Protein AF-A0A822Y589-F1 (afdb_monomer_lite)

Radius of gyration: 31.99 Å; chains: 1; bounding box: 111×28×67 Å

Structure (mmCIF, N/CA/C/O backbone):
data_AF-A0A822Y589-F1
#
_entry.id   AF-A0A822Y589-F1
#
loop_
_atom_site.group_PDB
_atom_site.id
_atom_site.type_symbol
_atom_site.label_atom_id
_atom_site.label_alt_id
_atom_site.label_comp_id
_atom_site.label_asym_id
_atom_site.label_entity_id
_atom_site.label_seq_id
_atom_site.pdbx_PDB_ins_code
_atom_site.Cartn_x
_atom_site.Cartn_y
_atom_site.Cartn_z
_atom_site.occupancy
_atom_site.B_iso_or_equiv
_atom_site.auth_seq_id
_atom_site.auth_comp_id
_atom_site.auth_asym_id
_atom_site.auth_atom_id
_atom_site.pdbx_PDB_model_num
ATOM 1 N N . MET A 1 1 ? -81.858 15.606 -25.182 1.00 37.97 1 MET A N 1
ATOM 2 C CA . MET A 1 1 ? -81.032 16.426 -26.091 1.00 37.97 1 MET A CA 1
ATOM 3 C C . MET A 1 1 ? -80.172 15.470 -26.890 1.00 37.97 1 MET A C 1
ATOM 5 O O . MET A 1 1 ? -79.432 14.697 -26.299 1.00 37.97 1 MET A O 1
ATOM 9 N N . MET A 1 2 ? -80.407 15.436 -28.197 1.00 25.70 2 MET A N 1
ATOM 10 C CA . MET A 1 2 ? -79.877 14.477 -29.162 1.00 25.70 2 MET A CA 1
ATOM 11 C C . MET A 1 2 ? -79.144 15.251 -30.263 1.00 25.70 2 MET A C 1
ATOM 13 O O . MET A 1 2 ? -79.537 16.372 -30.577 1.00 25.70 2 MET A O 1
ATOM 17 N N . THR A 1 3 ? -78.143 14.569 -30.827 1.00 42.16 3 THR A N 1
ATOM 18 C CA . THR A 1 3 ? -77.519 14.721 -32.155 1.00 42.16 3 THR A CA 1
ATOM 19 C C . THR A 1 3 ? -76.756 16.000 -32.480 1.00 42.16 3 THR A C 1
ATOM 21 O O . THR A 1 3 ? -77.360 17.052 -32.642 1.00 42.16 3 THR A O 1
ATOM 24 N N . ILE A 1 4 ? -75.462 15.835 -32.783 1.00 46.69 4 ILE A N 1
ATOM 25 C CA . ILE A 1 4 ? -74.908 16.317 -34.055 1.00 46.69 4 ILE A CA 1
ATOM 26 C C . ILE A 1 4 ? -73.858 15.309 -34.552 1.00 46.69 4 ILE A C 1
ATOM 28 O O . ILE A 1 4 ? -72.884 15.018 -33.861 1.00 46.69 4 ILE A O 1
ATOM 32 N N . GLU A 1 5 ? -74.110 14.767 -35.741 1.00 45.53 5 GLU A N 1
ATOM 33 C CA . GLU A 1 5 ? -73.166 14.040 -36.590 1.00 45.53 5 GLU A CA 1
ATOM 34 C C . GLU A 1 5 ? -72.208 15.027 -37.270 1.00 45.53 5 GLU A C 1
ATOM 36 O O . GLU A 1 5 ? -72.634 16.095 -37.707 1.00 45.53 5 GLU A O 1
ATOM 41 N N . ALA A 1 6 ? -70.944 14.644 -37.444 1.00 42.84 6 ALA A N 1
ATOM 42 C CA . ALA A 1 6 ? -70.115 15.129 -38.545 1.00 42.84 6 ALA A CA 1
ATOM 43 C C . ALA A 1 6 ? -68.992 14.116 -38.795 1.00 42.84 6 ALA A C 1
ATOM 45 O O . ALA A 1 6 ? -68.041 14.003 -38.020 1.00 42.84 6 ALA A O 1
ATOM 46 N N . GLY A 1 7 ? -69.147 13.348 -39.873 1.00 38.12 7 GLY A N 1
ATOM 47 C CA . GLY A 1 7 ? -68.133 12.433 -40.372 1.00 38.12 7 GLY A CA 1
ATOM 48 C C . GLY A 1 7 ? -66.857 13.166 -40.783 1.00 38.12 7 GLY A C 1
ATOM 49 O O . GLY A 1 7 ? -66.898 14.270 -41.326 1.00 38.12 7 GLY A O 1
ATOM 50 N N . PHE A 1 8 ? -65.716 12.519 -40.553 1.00 34.06 8 PHE A N 1
ATOM 51 C CA . PHE A 1 8 ? -64.436 12.927 -41.113 1.00 34.06 8 PHE A CA 1
ATOM 52 C C . PHE A 1 8 ? -63.953 11.852 -42.087 1.00 34.06 8 PHE A C 1
ATOM 54 O O . PHE A 1 8 ? -63.859 10.672 -41.753 1.00 34.06 8 PHE A O 1
ATOM 61 N N . VAL A 1 9 ? -63.711 12.302 -43.313 1.00 45.72 9 VAL A N 1
ATOM 62 C CA . VAL A 1 9 ? -63.307 11.547 -44.500 1.00 45.72 9 VAL A CA 1
ATOM 63 C C . VAL A 1 9 ? -62.015 10.752 -44.274 1.00 45.72 9 VAL A C 1
ATOM 65 O O . VAL A 1 9 ? -61.008 11.276 -43.800 1.00 45.72 9 VAL A O 1
ATOM 68 N N . GLU A 1 10 ? -62.041 9.485 -44.690 1.00 35.69 10 GLU A N 1
ATOM 69 C CA . GLU A 1 10 ? -60.873 8.619 -44.839 1.00 35.69 10 GLU A CA 1
ATOM 70 C C . GLU A 1 10 ? -60.132 8.970 -46.138 1.00 35.69 10 GLU A C 1
ATOM 72 O O . GLU A 1 10 ? -60.662 8.764 -47.228 1.00 35.69 10 GLU A O 1
ATOM 77 N N . ASN A 1 11 ? -58.883 9.436 -46.034 1.00 39.44 11 ASN A N 1
ATOM 78 C CA . ASN A 1 11 ? -57.956 9.455 -47.164 1.00 39.44 11 ASN A CA 1
ATOM 79 C C . ASN A 1 11 ? -56.863 8.402 -46.947 1.00 39.44 11 ASN A C 1
ATOM 81 O O . ASN A 1 11 ? -56.086 8.438 -45.990 1.00 39.44 11 ASN A O 1
ATOM 85 N N . LYS A 1 12 ? -56.844 7.423 -47.853 1.00 42.22 12 LYS A N 1
ATOM 86 C CA . LYS A 1 12 ? -55.935 6.280 -47.864 1.00 42.22 12 LYS A CA 1
ATOM 87 C C . LYS A 1 12 ? -54.496 6.699 -48.183 1.00 42.22 12 LYS A C 1
ATOM 89 O O . LYS A 1 12 ? -54.238 7.291 -49.217 1.00 42.22 12 LYS A O 1
ATOM 94 N N . ARG A 1 13 ? -53.604 6.237 -47.298 1.00 51.38 13 ARG A N 1
ATOM 95 C CA . ARG A 1 13 ? -52.295 5.588 -47.525 1.00 51.38 13 ARG A CA 1
ATOM 96 C C . ARG A 1 13 ? -51.321 6.262 -48.497 1.00 51.38 13 ARG A C 1
ATOM 98 O O . ARG A 1 13 ? -51.493 6.133 -49.694 1.00 51.38 13 ARG A O 1
ATOM 105 N N . ASP A 1 14 ? -50.159 6.639 -47.962 1.00 39.34 14 ASP A N 1
ATOM 106 C CA . ASP A 1 14 ? -48.886 6.274 -48.588 1.00 39.34 14 ASP A CA 1
ATOM 107 C C . ASP A 1 14 ? -47.829 5.902 -47.545 1.00 39.34 14 ASP A C 1
ATOM 109 O O . ASP A 1 14 ? -47.618 6.566 -46.528 1.00 39.34 14 ASP A O 1
ATOM 11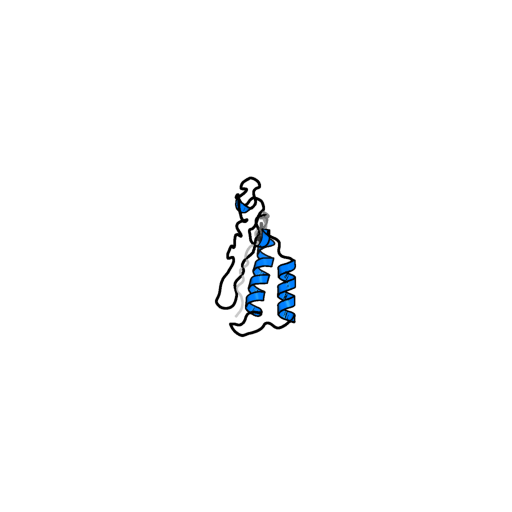3 N N . LYS A 1 15 ? -47.206 4.749 -47.790 1.00 52.41 15 LYS A N 1
ATOM 114 C CA . LYS A 1 15 ? -46.147 4.149 -46.984 1.00 52.41 15 LYS A CA 1
ATOM 115 C C . LYS A 1 15 ? -44.825 4.836 -47.314 1.00 52.41 15 LYS A C 1
ATOM 117 O O . LYS A 1 15 ? -44.342 4.693 -48.428 1.00 52.41 15 LYS A O 1
ATOM 122 N N . VAL A 1 16 ? -44.153 5.411 -46.319 1.00 44.19 16 VAL A N 1
ATOM 123 C CA . VAL A 1 16 ? -42.688 5.529 -46.352 1.00 44.19 16 VAL A CA 1
ATOM 124 C C . VAL A 1 16 ? -42.155 5.113 -44.990 1.00 44.19 16 VAL A C 1
ATOM 126 O O . VAL A 1 16 ? -42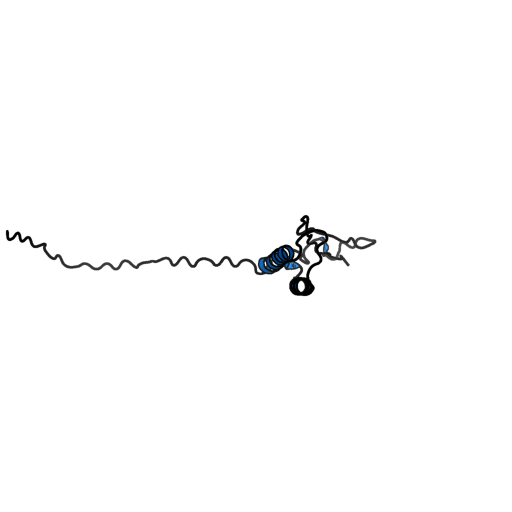.258 5.833 -43.997 1.00 44.19 16 VAL A O 1
ATOM 129 N N . GLY A 1 17 ? -41.635 3.887 -44.936 1.00 45.94 17 GLY A N 1
ATOM 130 C CA . GLY A 1 17 ? -40.980 3.345 -43.757 1.00 45.94 17 GLY A CA 1
ATOM 131 C C . GLY A 1 17 ? -39.784 4.210 -43.382 1.00 45.94 17 GLY A C 1
ATOM 132 O O . GLY A 1 17 ? -38.800 4.277 -44.114 1.00 45.94 17 GLY A O 1
ATOM 133 N N . ARG A 1 18 ? -39.857 4.865 -42.222 1.00 42.44 18 ARG A N 1
ATOM 134 C CA . ARG A 1 18 ? -38.710 5.542 -41.623 1.00 42.44 18 ARG A CA 1
ATOM 135 C C . ARG A 1 18 ? -38.024 4.536 -40.696 1.00 42.44 18 ARG A C 1
ATOM 137 O O . ARG A 1 18 ? -38.634 4.142 -39.699 1.00 42.44 18 ARG A O 1
ATOM 144 N N . PRO A 1 19 ? -36.802 4.064 -40.998 1.00 44.25 19 PRO A N 1
ATOM 145 C CA . PRO A 1 19 ? -36.124 3.136 -40.113 1.00 44.25 19 PRO A CA 1
ATOM 146 C C . PRO A 1 19 ? -35.861 3.847 -38.787 1.00 44.25 19 PRO A C 1
ATOM 148 O O . PRO A 1 19 ? -35.244 4.912 -38.733 1.00 44.25 19 PRO A O 1
ATOM 151 N N . ASN A 1 20 ? -36.377 3.257 -37.712 1.00 47.03 20 ASN A N 1
ATOM 152 C CA . ASN A 1 20 ? -36.166 3.712 -36.351 1.00 47.03 20 ASN A CA 1
ATOM 153 C C . ASN A 1 20 ? -34.704 3.429 -35.998 1.00 47.03 20 ASN A C 1
ATOM 155 O O . ASN A 1 20 ? -34.382 2.392 -35.418 1.00 47.03 20 ASN A O 1
ATOM 159 N N . ASN A 1 21 ? -33.803 4.325 -36.404 1.00 52.44 21 ASN A N 1
ATOM 160 C CA . ASN A 1 21 ? -32.395 4.244 -36.057 1.00 52.44 21 ASN A CA 1
ATOM 161 C C . ASN A 1 21 ? -32.246 4.655 -34.588 1.00 52.44 21 ASN A C 1
ATOM 163 O O . ASN A 1 21 ? -31.733 5.721 -34.250 1.00 52.44 21 ASN A O 1
ATOM 167 N N . LYS A 1 22 ? -32.740 3.797 -33.689 1.00 52.19 22 LYS A N 1
ATOM 168 C CA . LYS A 1 22 ? -32.351 3.808 -32.288 1.00 52.19 22 LYS A CA 1
ATOM 169 C C . LYS A 1 22 ? -30.870 3.470 -32.300 1.00 52.19 22 LYS A C 1
ATOM 171 O O . LYS A 1 22 ? -30.496 2.301 -32.271 1.00 52.19 22 LYS A O 1
ATOM 176 N N . MET A 1 23 ? -30.027 4.499 -32.374 1.00 51.66 23 MET A N 1
ATOM 177 C CA . MET A 1 23 ? -28.627 4.395 -32.002 1.00 51.66 23 MET A CA 1
ATOM 178 C C . MET A 1 23 ? -28.612 3.866 -30.573 1.00 51.66 23 MET A C 1
ATOM 180 O O . MET A 1 23 ? -28.690 4.622 -29.603 1.00 51.66 23 MET A O 1
ATOM 184 N N . ILE A 1 24 ? -28.524 2.544 -30.440 1.00 58.31 24 ILE A N 1
ATOM 185 C CA . ILE A 1 24 ? -28.098 1.895 -29.219 1.00 58.31 24 ILE A CA 1
ATOM 186 C C . ILE A 1 24 ? -26.678 2.410 -29.046 1.00 58.31 24 ILE A C 1
ATOM 188 O O . ILE A 1 24 ? -25.723 1.866 -29.601 1.00 58.31 24 ILE A O 1
ATOM 192 N N . ARG A 1 25 ? -26.540 3.524 -28.321 1.00 60.06 25 ARG A N 1
ATOM 193 C CA . ARG A 1 25 ? -25.272 3.962 -27.763 1.00 60.06 25 ARG A CA 1
ATOM 194 C C . ARG A 1 25 ? -24.831 2.797 -26.894 1.00 60.06 25 ARG A C 1
ATOM 196 O O . ARG A 1 25 ? -25.210 2.713 -25.728 1.00 60.06 25 ARG A O 1
ATOM 203 N N . LYS A 1 26 ? -24.070 1.861 -27.475 1.00 58.03 26 LYS A N 1
ATOM 204 C CA . LYS A 1 26 ? -23.292 0.880 -26.728 1.00 58.03 26 LYS A CA 1
ATOM 205 C C . LYS A 1 26 ? -22.478 1.732 -25.779 1.00 58.03 26 LYS A C 1
ATOM 207 O O . LYS A 1 26 ? -21.529 2.393 -26.196 1.00 58.03 26 LYS A O 1
ATOM 212 N N . LYS A 1 27 ? -22.929 1.799 -24.524 1.00 57.12 27 LYS A N 1
ATOM 213 C CA . LYS A 1 27 ? -22.229 2.455 -23.431 1.00 57.12 27 LYS A CA 1
ATOM 214 C C . LYS A 1 27 ? -20.854 1.819 -23.484 1.00 57.12 27 LYS A C 1
ATOM 216 O O . LYS A 1 27 ? -20.742 0.635 -23.163 1.00 57.12 27 LYS A O 1
ATOM 221 N N . LYS A 1 28 ? -19.854 2.535 -24.024 1.00 54.84 28 LYS A N 1
ATOM 222 C CA . LYS A 1 28 ? -18.465 2.082 -24.018 1.00 54.84 28 LYS A CA 1
ATOM 223 C C . LYS A 1 28 ? -18.227 1.794 -22.550 1.00 54.84 28 LYS A C 1
ATOM 225 O O . LYS A 1 28 ? -18.152 2.724 -21.748 1.00 54.84 28 LYS A O 1
ATOM 230 N N . LYS A 1 29 ? -18.250 0.515 -22.163 1.00 55.91 29 LYS A N 1
ATOM 231 C CA . LYS A 1 29 ? -17.771 0.101 -20.856 1.00 55.91 29 LYS A CA 1
ATOM 232 C C . LYS A 1 29 ? -16.342 0.585 -20.913 1.00 55.91 29 LYS A C 1
ATOM 234 O O . LYS A 1 29 ? -15.541 -0.019 -21.619 1.00 55.91 29 LYS A O 1
ATOM 239 N N . CYS A 1 30 ? -16.063 1.736 -20.300 1.00 48.06 30 CYS A N 1
ATOM 240 C CA . CYS A 1 30 ? -14.705 2.180 -20.084 1.00 48.06 30 CYS A CA 1
ATOM 241 C C . CYS A 1 30 ? -14.058 0.984 -19.415 1.00 48.06 30 CYS A C 1
ATOM 243 O O . CYS A 1 30 ? -14.388 0.660 -18.269 1.00 48.06 30 CYS A O 1
ATOM 245 N N . MET A 1 31 ? -13.252 0.254 -20.178 1.00 47.12 31 MET A N 1
ATOM 246 C CA . MET A 1 31 ? -12.470 -0.851 -19.679 1.00 47.12 31 MET A CA 1
ATOM 247 C C . MET A 1 31 ? -11.482 -0.180 -18.745 1.00 47.12 31 MET A C 1
ATOM 249 O O . MET A 1 31 ? -10.410 0.246 -19.158 1.00 47.12 31 MET A O 1
ATOM 253 N N . ARG A 1 32 ? -11.903 0.043 -17.493 1.00 53.41 32 ARG A N 1
ATOM 254 C CA . ARG A 1 32 ? -11.024 0.549 -16.451 1.00 53.41 32 ARG A CA 1
ATOM 255 C C . ARG A 1 32 ? -9.844 -0.415 -16.470 1.00 53.41 32 ARG A C 1
ATOM 257 O O . ARG A 1 32 ? -10.098 -1.616 -16.306 1.00 53.41 32 ARG A O 1
ATOM 264 N N . PRO A 1 33 ? -8.613 0.063 -16.717 1.00 54.19 33 PRO A N 1
ATOM 265 C CA . PRO A 1 33 ? -7.453 -0.808 -16.782 1.00 54.19 33 PRO A CA 1
ATOM 266 C C . PRO A 1 33 ? -7.475 -1.705 -15.548 1.00 54.19 33 PRO A C 1
ATOM 268 O O . PRO A 1 33 ? -7.620 -1.192 -14.436 1.00 54.19 33 PRO A O 1
ATOM 271 N N . LYS A 1 34 ? -7.403 -3.031 -15.727 1.00 56.44 34 LYS A N 1
ATOM 272 C CA . LYS A 1 34 ? -7.441 -3.999 -14.612 1.00 56.44 34 LYS A CA 1
ATOM 273 C C . LYS A 1 34 ? -6.451 -3.613 -13.498 1.00 56.44 34 LYS A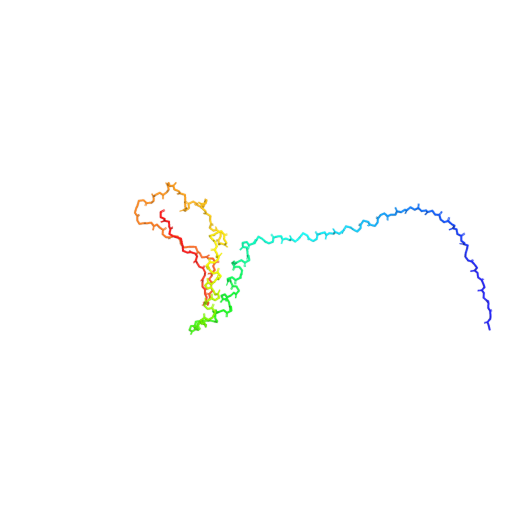 C 1
ATOM 275 O O . LYS A 1 34 ? -6.800 -3.768 -12.333 1.00 56.44 34 LYS A O 1
ATOM 280 N N . ARG A 1 35 ? -5.320 -2.984 -13.862 1.00 55.19 35 ARG A N 1
ATOM 281 C CA . ARG A 1 35 ? -4.318 -2.375 -12.965 1.00 55.19 35 ARG A CA 1
ATOM 282 C C . ARG A 1 35 ? -4.922 -1.494 -11.864 1.00 55.19 35 ARG A C 1
ATOM 284 O O . ARG A 1 35 ? -4.571 -1.621 -10.699 1.00 55.19 35 ARG A O 1
ATOM 291 N N . ARG A 1 36 ? -5.919 -0.656 -12.188 1.00 62.34 36 ARG A N 1
ATOM 292 C CA . ARG A 1 36 ? -6.555 0.232 -11.195 1.00 62.34 36 ARG A CA 1
ATOM 293 C C . ARG A 1 36 ? -7.335 -0.531 -10.123 1.00 62.34 36 ARG A C 1
ATOM 295 O O . ARG A 1 36 ? -7.579 0.025 -9.061 1.00 62.34 36 ARG A O 1
ATOM 302 N N . ARG A 1 37 ? -7.739 -1.783 -10.370 1.00 79.88 37 ARG A N 1
ATOM 303 C CA . ARG A 1 37 ? -8.599 -2.527 -9.438 1.00 79.88 37 ARG A CA 1
ATOM 304 C C . ARG A 1 37 ? -7.843 -3.042 -8.218 1.00 79.88 37 ARG A C 1
ATOM 306 O O . ARG A 1 37 ? -8.412 -3.019 -7.132 1.00 79.88 37 ARG A O 1
ATOM 313 N N . VAL A 1 38 ? -6.598 -3.499 -8.373 1.00 88.88 38 VAL A N 1
ATOM 314 C CA . VAL A 1 38 ? -5.848 -4.113 -7.262 1.00 88.88 38 VAL A CA 1
ATOM 315 C C . VAL A 1 38 ? -5.366 -3.047 -6.282 1.00 88.88 38 VAL A C 1
ATOM 317 O O . VAL A 1 38 ? -5.645 -3.159 -5.091 1.00 88.88 38 VAL A O 1
ATOM 320 N N . LEU A 1 39 ? -4.759 -1.961 -6.775 1.00 88.19 39 LEU A N 1
ATOM 321 C CA . LEU A 1 39 ? -4.351 -0.831 -5.933 1.00 88.19 39 LEU A CA 1
ATOM 322 C C . LEU A 1 39 ? -5.542 -0.166 -5.236 1.00 88.19 39 LEU A C 1
ATOM 324 O O . LEU A 1 39 ? -5.474 0.137 -4.047 1.00 88.19 39 LEU A O 1
ATOM 328 N N . GLN A 1 40 ? -6.669 -0.014 -5.936 1.00 90.50 40 GLN A N 1
ATOM 329 C CA . GLN A 1 40 ? -7.899 0.486 -5.323 1.00 90.50 40 GLN A CA 1
ATOM 330 C C . GLN A 1 40 ? -8.416 -0.456 -4.225 1.00 90.50 40 GLN A C 1
ATOM 332 O O . GLN A 1 40 ? -8.828 0.011 -3.165 1.00 90.50 40 GLN A O 1
ATOM 337 N N . LYS A 1 41 ? -8.377 -1.776 -4.449 1.00 92.69 41 LYS A N 1
ATOM 338 C CA . LYS A 1 41 ? -8.781 -2.771 -3.447 1.00 92.69 41 LYS A CA 1
ATOM 339 C C . LYS A 1 41 ? -7.873 -2.733 -2.217 1.00 92.69 41 LYS A C 1
ATOM 341 O O . LYS A 1 41 ? -8.388 -2.789 -1.101 1.00 92.69 41 LYS A O 1
ATOM 346 N N . LEU A 1 42 ? -6.558 -2.610 -2.414 1.00 93.12 42 LEU A N 1
ATOM 347 C CA . LEU A 1 42 ? -5.602 -2.436 -1.322 1.00 93.12 42 LEU A CA 1
ATOM 348 C C . LEU A 1 42 ? -5.941 -1.178 -0.524 1.00 93.12 42 LEU A C 1
ATOM 350 O O . LEU A 1 42 ? -6.126 -1.261 0.682 1.00 93.12 42 LEU A O 1
ATOM 354 N N . PHE A 1 43 ? -6.105 -0.043 -1.203 1.00 91.38 43 PHE A N 1
ATOM 355 C CA . PHE A 1 43 ? -6.408 1.233 -0.562 1.00 91.38 43 PHE A CA 1
ATOM 356 C C . PHE A 1 43 ? -7.673 1.179 0.305 1.00 91.38 43 PHE A C 1
ATOM 358 O O . PHE A 1 43 ? -7.650 1.598 1.462 1.00 91.38 43 PHE A O 1
ATOM 365 N N . LEU A 1 44 ? -8.771 0.638 -0.232 1.00 92.94 44 LEU A N 1
ATOM 366 C CA . LEU A 1 44 ? -10.021 0.486 0.517 1.00 92.94 44 LEU A CA 1
ATOM 367 C C . LEU A 1 44 ? -9.846 -0.453 1.715 1.00 92.94 44 LEU A C 1
ATOM 369 O O . LEU A 1 44 ? -10.272 -0.116 2.816 1.00 92.94 44 LEU A O 1
ATOM 373 N N . SER A 1 45 ? -9.140 -1.571 1.527 1.00 94.25 45 SER A N 1
ATOM 374 C CA . SER A 1 45 ? -8.860 -2.509 2.617 1.00 94.25 45 SER A CA 1
ATOM 375 C C . SER A 1 45 ? -8.014 -1.850 3.708 1.00 94.25 45 SER A C 1
ATOM 377 O O . SER A 1 45 ? -8.342 -1.965 4.878 1.00 94.25 45 SER A O 1
ATOM 379 N N . CYS A 1 46 ? -6.983 -1.076 3.365 1.00 93.00 46 CYS A N 1
ATOM 380 C CA . CYS A 1 46 ? -6.184 -0.347 4.352 1.00 93.00 46 CYS A CA 1
ATOM 381 C C . CYS A 1 46 ? -7.028 0.635 5.180 1.00 93.00 46 CYS A C 1
ATOM 383 O O . CYS A 1 46 ? -6.818 0.742 6.382 1.00 93.00 46 CYS A O 1
ATOM 385 N N . ARG A 1 47 ? -8.011 1.316 4.579 1.00 91.31 47 ARG A N 1
ATOM 386 C CA . ARG A 1 47 ? -8.936 2.194 5.324 1.00 91.31 47 ARG A CA 1
ATOM 387 C C . ARG A 1 47 ? -9.868 1.426 6.260 1.00 91.31 47 ARG A C 1
ATOM 389 O O . ARG A 1 47 ? -10.269 1.949 7.299 1.00 91.31 47 ARG A O 1
ATOM 396 N N . GLU A 1 48 ? -10.251 0.212 5.883 1.00 92.12 48 GLU A N 1
ATOM 397 C CA . GLU A 1 48 ? -11.052 -0.661 6.737 1.00 92.12 48 GLU A CA 1
ATOM 398 C C . GLU A 1 48 ? -10.230 -1.174 7.918 1.00 92.12 48 GLU A C 1
ATOM 400 O O . GLU A 1 48 ? -10.721 -1.135 9.040 1.00 92.12 48 GLU A O 1
ATOM 405 N N . VAL A 1 49 ? -8.985 -1.578 7.674 1.00 93.69 49 VAL A N 1
ATOM 406 C CA . VAL A 1 49 ? -8.131 -2.248 8.658 1.00 93.69 49 VAL A CA 1
ATOM 407 C C . VAL A 1 49 ? -7.431 -1.269 9.609 1.00 93.69 49 VAL A C 1
ATOM 409 O O . VAL A 1 49 ? -7.412 -1.482 10.818 1.00 93.69 49 VAL A O 1
ATOM 412 N N . PHE A 1 50 ? -6.876 -0.171 9.093 1.00 92.62 50 PHE A N 1
ATOM 413 C CA . PHE A 1 50 ? -6.118 0.793 9.895 1.00 92.62 50 PHE A CA 1
ATOM 414 C C . PHE A 1 50 ? -7.024 1.925 10.395 1.00 92.62 50 PHE A C 1
ATOM 416 O O . PHE A 1 50 ? -7.211 2.950 9.727 1.00 92.62 50 PHE A O 1
ATOM 423 N N . LYS A 1 51 ? -7.591 1.740 11.593 1.00 89.00 51 LYS A N 1
ATOM 424 C CA . LYS A 1 51 ? -8.505 2.709 12.227 1.00 89.00 51 LYS A CA 1
ATOM 425 C C . LYS A 1 51 ? -7.810 3.889 12.901 1.00 89.00 51 LYS A C 1
ATOM 427 O O . LYS A 1 51 ? -8.431 4.936 13.047 1.00 89.00 51 LYS A O 1
ATOM 432 N N . GLY A 1 52 ? -6.531 3.760 13.234 1.00 84.50 52 GLY A N 1
ATOM 433 C CA . GLY A 1 52 ? -5.759 4.845 13.824 1.00 84.50 52 GLY A CA 1
ATOM 434 C C . GLY A 1 52 ? -4.528 4.356 14.582 1.00 84.50 52 GLY A C 1
ATOM 435 O O . GLY A 1 52 ? -4.287 3.148 14.661 1.00 84.50 52 GLY A O 1
ATOM 436 N N . PRO A 1 53 ? -3.743 5.293 15.133 1.00 83.88 53 PRO A N 1
ATOM 437 C CA . PRO A 1 53 ? -2.603 4.983 15.986 1.00 83.88 53 PRO A CA 1
ATOM 438 C C . PRO A 1 53 ? -3.023 4.125 17.185 1.00 83.88 53 PRO A C 1
ATOM 440 O O . PRO A 1 53 ? -4.123 4.280 17.710 1.00 83.88 53 PRO A O 1
ATOM 443 N N . GLY A 1 54 ? -2.159 3.202 17.607 1.00 84.62 54 GLY A N 1
ATOM 444 C CA . GLY A 1 54 ? -2.415 2.330 18.761 1.00 84.62 54 GLY A CA 1
ATOM 445 C C . GLY A 1 54 ? -3.453 1.226 18.531 1.00 84.62 54 GLY A C 1
ATOM 446 O O . GLY A 1 54 ? -3.628 0.377 19.397 1.00 84.62 54 GLY A O 1
ATOM 447 N N . THR A 1 55 ? -4.116 1.183 17.370 1.00 87.50 55 THR A N 1
ATOM 448 C CA . THR A 1 55 ? -5.038 0.093 17.026 1.00 87.50 55 THR A CA 1
ATOM 449 C C . THR A 1 55 ? -4.300 -0.997 16.257 1.00 87.50 55 THR A C 1
ATOM 451 O O . THR A 1 55 ? -3.811 -0.759 15.151 1.00 87.50 55 THR A O 1
ATOM 454 N N . VAL A 1 56 ? -4.250 -2.205 16.818 1.00 90.88 56 VAL A N 1
ATOM 455 C CA . VAL A 1 56 ? -3.691 -3.380 16.139 1.00 90.88 56 VAL A CA 1
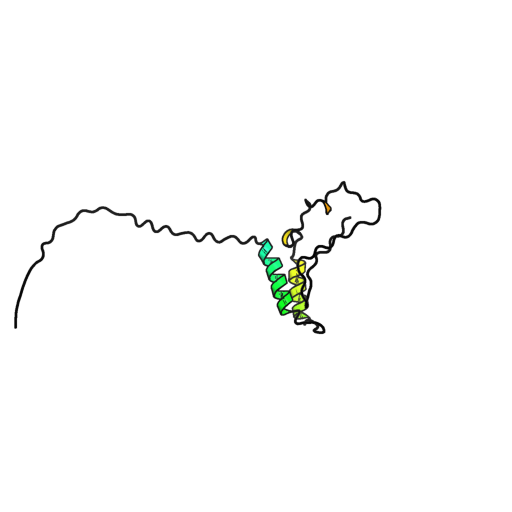ATOM 456 C C . VAL A 1 56 ? -4.782 -4.043 15.283 1.00 90.88 56 VAL A C 1
ATOM 458 O O . VAL A 1 56 ? -5.850 -4.363 15.806 1.00 90.88 56 VAL A O 1
ATOM 461 N N . PRO A 1 57 ? -4.548 -4.258 13.975 1.00 93.12 57 PRO A N 1
ATOM 462 C CA . PRO A 1 57 ? -5.454 -5.008 13.110 1.00 93.12 57 PRO A CA 1
ATOM 463 C C . PRO A 1 57 ? -5.756 -6.425 13.603 1.00 93.12 57 PRO A C 1
ATOM 465 O O . PRO A 1 57 ? -4.872 -7.118 14.104 1.00 93.12 57 PRO A O 1
ATOM 468 N N . LEU A 1 58 ? -6.975 -6.908 13.356 1.00 94.69 58 LEU A N 1
ATOM 469 C CA . LEU A 1 58 ? -7.329 -8.307 13.601 1.00 94.69 58 LEU A CA 1
ATOM 470 C C . LEU A 1 58 ? -6.520 -9.249 12.684 1.00 94.69 58 LEU A C 1
ATOM 472 O O . LEU A 1 58 ? -6.293 -8.917 11.518 1.00 94.69 58 LEU A O 1
ATOM 476 N N . PRO A 1 59 ? -6.170 -10.475 13.123 1.00 95.50 59 PRO A N 1
ATOM 477 C CA . PRO A 1 59 ? -5.411 -11.421 12.296 1.00 95.50 59 PRO A CA 1
ATOM 478 C C . PRO A 1 59 ? -6.053 -11.710 10.930 1.00 95.50 59 PRO A C 1
ATOM 480 O O . PRO A 1 59 ? -5.362 -11.797 9.915 1.00 95.50 59 PRO A O 1
ATOM 483 N N . ARG A 1 60 ? -7.390 -11.788 10.878 1.00 95.00 60 ARG A N 1
ATOM 484 C CA . ARG A 1 60 ? -8.154 -11.995 9.633 1.00 95.00 60 ARG A CA 1
ATOM 485 C C . ARG A 1 60 ? -7.977 -10.839 8.645 1.00 95.00 60 ARG A C 1
ATOM 487 O O . ARG A 1 60 ? -7.851 -11.055 7.440 1.00 95.00 60 ARG A O 1
ATOM 494 N N . ASP A 1 61 ? -7.923 -9.618 9.159 1.00 94.38 61 ASP A N 1
ATOM 495 C CA . ASP A 1 61 ? -7.727 -8.409 8.365 1.00 94.38 61 ASP A CA 1
ATOM 496 C C . ASP A 1 61 ? -6.296 -8.308 7.831 1.00 94.38 61 ASP A C 1
ATOM 498 O O . ASP A 1 61 ? -6.084 -7.951 6.669 1.00 94.38 61 ASP A O 1
ATOM 502 N N . VAL A 1 62 ? -5.310 -8.708 8.640 1.00 94.88 62 VAL A N 1
ATOM 503 C CA . VAL A 1 62 ? -3.911 -8.825 8.203 1.00 94.88 62 VAL A CA 1
ATOM 504 C C . VAL A 1 62 ? -3.783 -9.855 7.080 1.00 94.88 62 VAL A C 1
ATOM 506 O O . VAL A 1 62 ? -3.172 -9.567 6.051 1.00 94.88 62 VAL A O 1
ATOM 509 N N . GLN A 1 63 ? -4.414 -11.026 7.216 1.00 96.00 63 GLN A N 1
ATOM 510 C CA . GLN A 1 63 ? -4.432 -12.050 6.165 1.00 96.00 63 GLN A CA 1
ATOM 511 C C . GLN A 1 63 ? -5.091 -11.545 4.873 1.00 96.00 63 GLN A C 1
ATOM 513 O O . GLN A 1 63 ? -4.573 -11.785 3.779 1.00 96.00 63 GLN A O 1
ATOM 518 N N . LYS A 1 64 ? -6.192 -10.788 4.978 1.00 95.12 64 LYS A N 1
ATOM 519 C CA . LYS A 1 64 ? -6.842 -10.136 3.830 1.00 95.12 64 LYS A CA 1
ATOM 520 C C . LYS A 1 64 ? -5.887 -9.179 3.112 1.00 95.12 64 LYS A C 1
ATOM 522 O O . LYS A 1 64 ? -5.802 -9.228 1.883 1.00 95.12 64 LYS A O 1
ATOM 527 N N . LEU A 1 65 ? -5.163 -8.332 3.847 1.00 95.31 65 LEU A N 1
ATOM 528 C CA . LEU A 1 65 ? -4.163 -7.430 3.264 1.00 95.31 65 LEU A CA 1
ATOM 529 C C . LEU A 1 65 ? -3.013 -8.206 2.612 1.00 95.31 65 LEU A C 1
ATOM 531 O O . LEU A 1 65 ? -2.652 -7.903 1.475 1.00 95.31 65 LEU A O 1
ATOM 535 N N . CYS A 1 66 ? -2.500 -9.241 3.279 1.00 94.88 66 CYS A N 1
ATOM 536 C CA . CYS A 1 66 ? -1.438 -10.104 2.761 1.00 94.88 66 CYS A CA 1
ATOM 537 C C . CYS A 1 66 ? -1.836 -10.753 1.427 1.00 94.88 66 CYS A C 1
ATOM 539 O O . CYS A 1 66 ? -1.097 -10.668 0.448 1.00 94.88 66 CYS A O 1
ATOM 541 N N . HIS A 1 67 ? -3.050 -11.303 1.331 1.00 95.25 67 HIS A N 1
ATOM 542 C CA . HIS A 1 67 ? -3.543 -11.899 0.088 1.00 95.25 67 HIS A CA 1
ATOM 543 C C . HIS A 1 67 ? -3.636 -10.888 -1.067 1.00 95.25 67 HIS A C 1
ATOM 545 O O . HIS A 1 67 ? -3.426 -11.248 -2.225 1.00 95.25 67 HIS A O 1
ATOM 551 N N . ILE A 1 68 ? -3.966 -9.624 -0.783 1.00 93.88 68 ILE A N 1
ATOM 552 C CA . ILE A 1 68 ? -3.996 -8.572 -1.808 1.00 93.88 68 ILE A CA 1
ATOM 553 C C . ILE A 1 68 ? -2.572 -8.233 -2.255 1.00 93.88 68 ILE A C 1
ATOM 555 O O . ILE A 1 68 ? -2.319 -8.199 -3.458 1.00 93.88 68 ILE A O 1
ATOM 559 N N . LEU A 1 69 ? -1.658 -8.018 -1.304 1.00 93.00 69 LEU A N 1
ATOM 560 C CA . LEU A 1 69 ? -0.263 -7.659 -1.570 1.00 93.00 69 LEU A CA 1
ATOM 561 C C . LEU A 1 69 ? 0.469 -8.748 -2.364 1.00 93.00 69 LEU A C 1
ATOM 563 O O . LEU A 1 69 ? 1.107 -8.431 -3.360 1.00 93.00 69 LEU A O 1
ATOM 567 N N . ASN A 1 70 ? 0.282 -10.026 -2.021 1.00 92.62 70 ASN A N 1
ATOM 568 C CA . ASN A 1 70 ? 0.900 -11.157 -2.730 1.00 92.62 70 ASN A CA 1
ATOM 569 C C . ASN A 1 70 ? 0.470 -11.281 -4.200 1.00 92.62 70 ASN A C 1
ATOM 571 O O . ASN A 1 70 ? 1.111 -11.978 -4.981 1.00 92.62 70 ASN A O 1
ATOM 575 N N . ARG A 1 71 ? -0.640 -10.644 -4.592 1.00 91.12 71 ARG A N 1
ATOM 576 C CA . ARG A 1 71 ? -1.153 -10.665 -5.971 1.00 91.12 71 ARG A CA 1
ATOM 577 C C . ARG A 1 71 ? -0.800 -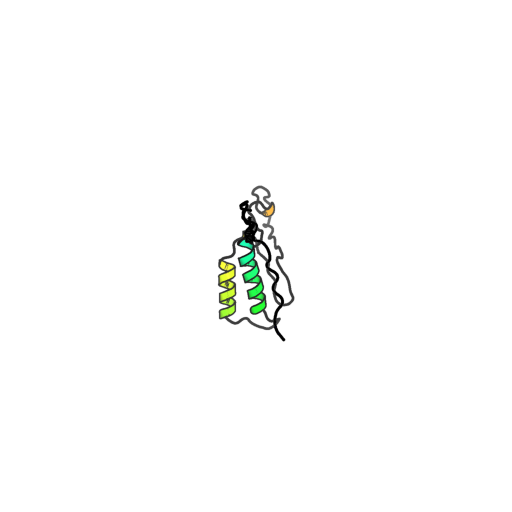9.408 -6.757 1.00 91.12 71 ARG A C 1
ATOM 579 O O . ARG A 1 71 ? -1.108 -9.358 -7.948 1.00 91.12 71 ARG A O 1
ATOM 586 N N . MET A 1 72 ? -0.218 -8.401 -6.106 1.00 90.00 72 MET A N 1
ATOM 587 C CA . MET A 1 72 ? 0.208 -7.178 -6.772 1.00 90.00 72 MET A CA 1
ATOM 588 C C . MET A 1 72 ? 1.450 -7.429 -7.609 1.00 90.00 72 MET A C 1
ATOM 590 O O . MET A 1 72 ? 2.379 -8.113 -7.186 1.00 90.00 72 MET A O 1
ATOM 594 N N . LYS A 1 73 ? 1.468 -6.827 -8.794 1.00 89.50 73 LYS A N 1
ATOM 595 C CA . LYS A 1 73 ? 2.646 -6.779 -9.651 1.00 89.50 73 LYS A CA 1
ATOM 596 C C . LYS A 1 73 ? 3.273 -5.383 -9.625 1.00 89.50 73 LYS A C 1
ATOM 598 O O . LYS A 1 73 ? 2.570 -4.414 -9.319 1.00 89.50 73 LYS A O 1
ATOM 603 N N . PRO A 1 74 ? 4.557 -5.238 -9.995 1.00 85.50 74 PRO A N 1
ATOM 604 C CA . PRO A 1 74 ? 5.203 -3.929 -10.096 1.00 85.50 74 PRO A CA 1
ATOM 605 C C . PRO A 1 74 ? 4.397 -2.934 -10.950 1.00 85.50 74 PRO A C 1
ATOM 607 O O . PRO A 1 74 ? 4.268 -1.759 -10.605 1.00 85.50 74 PRO A O 1
ATOM 610 N N . GLU A 1 75 ? 3.740 -3.406 -12.012 1.00 86.75 75 GLU A N 1
ATOM 611 C CA . GLU A 1 75 ? 2.987 -2.542 -12.921 1.00 86.75 75 GLU A CA 1
ATOM 612 C C . GLU A 1 75 ? 1.685 -2.003 -12.310 1.00 86.75 75 GLU A C 1
ATOM 614 O O . GLU A 1 75 ? 1.163 -0.986 -12.777 1.00 86.75 75 GLU A O 1
ATOM 619 N N . ASP A 1 76 ? 1.149 -2.653 -11.270 1.00 86.00 76 ASP A N 1
ATOM 620 C CA . ASP A 1 76 ? -0.035 -2.175 -10.541 1.00 86.00 76 ASP A CA 1
ATOM 621 C C . ASP A 1 76 ? 0.267 -0.913 -9.722 1.00 86.00 76 ASP A C 1
ATOM 623 O O . ASP A 1 76 ? -0.647 -0.157 -9.385 1.00 86.00 76 ASP A O 1
ATOM 627 N N . VAL A 1 77 ? 1.550 -0.664 -9.445 1.00 83.88 77 VAL A N 1
ATOM 628 C CA . VAL A 1 77 ? 2.056 0.523 -8.747 1.00 83.88 77 VAL A CA 1
ATOM 629 C C . VAL A 1 77 ? 2.890 1.436 -9.653 1.00 83.88 77 VAL A C 1
ATOM 631 O O . VAL A 1 77 ? 3.552 2.352 -9.174 1.00 83.88 77 VAL A O 1
ATOM 634 N N . GLY A 1 78 ? 2.829 1.223 -10.971 1.00 80.94 78 GLY A N 1
ATOM 635 C CA . GLY A 1 78 ? 3.500 2.073 -11.958 1.00 80.94 78 GLY A CA 1
ATOM 636 C C . GLY A 1 78 ? 5.001 1.823 -12.103 1.00 80.94 78 GLY A C 1
ATOM 637 O O . GLY A 1 78 ? 5.687 2.627 -12.728 1.00 80.94 78 GLY A O 1
ATOM 638 N N . LEU A 1 79 ? 5.514 0.719 -11.560 1.00 83.75 79 LEU A N 1
ATOM 639 C CA . LEU A 1 79 ? 6.891 0.298 -11.778 1.00 83.75 79 LEU A CA 1
ATOM 640 C C . LEU A 1 79 ? 6.971 -0.525 -13.066 1.00 83.75 79 LEU A C 1
ATOM 642 O O . LEU A 1 79 ? 6.202 -1.465 -13.260 1.00 83.75 79 LEU A O 1
ATOM 646 N N . SER A 1 80 ? 7.908 -0.163 -13.938 1.00 82.81 80 SER A N 1
ATOM 647 C CA . SER A 1 80 ? 8.273 -0.927 -15.135 1.00 82.81 80 SER A CA 1
ATOM 648 C C . SER A 1 80 ? 9.787 -1.084 -15.186 1.00 82.81 80 SER A C 1
ATOM 650 O O . SER A 1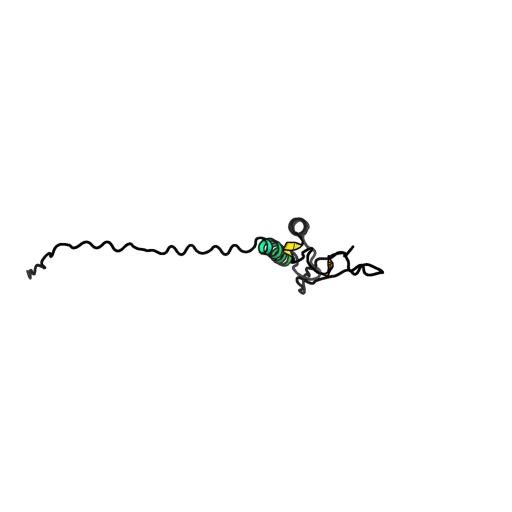 80 ? 10.502 -0.214 -14.691 1.00 82.81 80 SER A O 1
ATOM 652 N N . LYS A 1 81 ? 10.269 -2.146 -15.838 1.00 79.69 81 LYS A N 1
ATOM 653 C CA . LYS A 1 81 ? 11.698 -2.353 -16.132 1.00 79.69 81 LYS A CA 1
ATOM 654 C C . LYS A 1 81 ? 12.287 -1.235 -17.000 1.00 79.69 81 LYS A C 1
ATOM 656 O O . LYS A 1 81 ? 13.483 -0.992 -16.950 1.00 79.69 81 LYS A O 1
ATOM 661 N N . ASP A 1 82 ? 11.438 -0.526 -17.742 1.00 79.44 82 ASP A N 1
ATOM 662 C CA . ASP A 1 82 ? 11.852 0.577 -18.619 1.00 79.44 82 ASP A CA 1
ATOM 663 C C . ASP A 1 82 ? 12.185 1.863 -17.852 1.00 79.44 82 ASP A C 1
ATOM 665 O O . ASP A 1 82 ? 12.700 2.815 -18.437 1.00 79.44 82 ASP A O 1
ATOM 669 N N . LEU A 1 83 ? 11.876 1.927 -16.549 1.00 77.12 83 LEU A N 1
ATOM 670 C CA . LEU A 1 83 ? 12.282 3.066 -15.736 1.00 77.12 83 LEU A CA 1
ATOM 671 C C . LEU A 1 83 ? 13.811 3.135 -15.704 1.00 77.12 83 LEU A C 1
ATOM 673 O O . LEU A 1 83 ? 14.475 2.128 -15.477 1.00 77.12 83 LEU A O 1
ATOM 677 N N . LEU A 1 84 ? 14.356 4.347 -15.845 1.00 70.62 84 LEU A N 1
ATOM 678 C CA . LEU A 1 84 ? 15.804 4.618 -15.868 1.00 70.62 84 LEU A CA 1
ATOM 679 C C . LEU A 1 84 ? 16.564 4.042 -14.658 1.00 70.62 84 LEU A C 1
ATOM 681 O O . LEU A 1 84 ? 17.778 3.882 -14.714 1.00 70.62 84 LEU A O 1
ATOM 685 N N . PHE A 1 85 ? 15.850 3.745 -13.572 1.00 67.06 85 PHE A N 1
ATOM 686 C CA . PHE A 1 85 ? 16.376 3.140 -12.350 1.00 67.06 85 PHE A CA 1
ATOM 687 C C . PHE A 1 85 ? 16.684 1.640 -12.475 1.00 67.06 85 PHE A C 1
ATOM 689 O O . PHE A 1 85 ? 17.453 1.130 -11.674 1.00 67.06 85 PHE A O 1
ATOM 696 N N . PHE A 1 86 ? 16.081 0.936 -13.436 1.00 70.50 86 PHE A N 1
ATOM 697 C CA . PHE A 1 86 ? 16.258 -0.507 -13.643 1.00 70.50 86 PHE A CA 1
ATOM 698 C C . PHE A 1 86 ? 17.053 -0.836 -14.914 1.00 70.50 86 PHE A C 1
ATOM 700 O O . PHE A 1 86 ? 17.179 -2.006 -15.268 1.00 70.50 86 PHE A O 1
ATOM 707 N N . GLN A 1 87 ? 17.562 0.176 -15.625 1.00 69.56 87 GLN A N 1
ATOM 708 C CA . GLN A 1 87 ? 18.315 -0.034 -16.859 1.00 69.56 87 GLN A CA 1
ATOM 709 C C . GLN A 1 87 ? 19.764 -0.463 -16.552 1.00 69.56 87 GLN A C 1
ATOM 711 O O . GLN A 1 87 ? 20.483 0.288 -15.881 1.00 69.56 87 GLN A O 1
ATOM 716 N N . PRO A 1 88 ? 20.214 -1.632 -17.052 1.00 60.25 88 PRO A N 1
ATOM 717 C CA . PRO A 1 88 ? 21.590 -2.091 -16.889 1.00 60.25 88 PRO A CA 1
ATOM 718 C C . PRO A 1 88 ? 22.529 -1.147 -17.651 1.00 60.25 88 PRO A C 1
ATOM 720 O O . PRO A 1 88 ? 22.317 -0.873 -18.830 1.00 60.25 88 PRO A O 1
ATOM 723 N N . GLY A 1 89 ? 23.528 -0.590 -16.964 1.00 59.91 89 GLY A N 1
ATOM 724 C CA . GLY A 1 89 ? 24.461 0.401 -17.524 1.00 59.91 89 GLY A CA 1
ATOM 725 C C . GLY A 1 89 ? 24.619 1.672 -16.684 1.00 59.91 89 GLY A C 1
ATOM 726 O O . GLY A 1 89 ? 25.557 2.434 -16.898 1.00 59.91 89 GLY A O 1
ATOM 727 N N . ARG A 1 90 ? 23.760 1.887 -15.678 1.00 57.53 90 ARG A N 1
ATOM 728 C CA . ARG A 1 90 ? 24.018 2.834 -14.578 1.00 57.53 90 ARG A CA 1
ATOM 729 C C . ARG A 1 90 ? 24.524 2.085 -13.347 1.00 57.53 90 ARG A C 1
ATOM 731 O O . ARG A 1 90 ? 23.929 2.179 -12.277 1.00 57.53 90 ARG A O 1
ATOM 738 N N . GLU A 1 91 ? 25.601 1.322 -13.507 1.00 59.28 91 GLU A N 1
ATOM 739 C CA . GLU A 1 91 ? 26.315 0.757 -12.363 1.00 59.28 91 GLU A CA 1
ATOM 740 C C . GLU A 1 91 ? 26.846 1.912 -11.511 1.00 59.28 91 GLU A C 1
ATOM 742 O O . GLU A 1 91 ? 27.787 2.621 -11.874 1.00 59.28 91 GLU A O 1
ATOM 747 N N . VAL A 1 92 ? 26.193 2.154 -10.378 1.00 58.97 92 VAL A N 1
ATOM 748 C CA . VAL A 1 92 ? 26.722 3.068 -9.374 1.00 58.97 92 VAL A CA 1
ATOM 749 C C . VAL A 1 92 ? 27.860 2.316 -8.694 1.00 58.97 92 VAL A C 1
ATOM 751 O O . VAL A 1 92 ? 27.608 1.380 -7.943 1.00 58.97 92 VAL A O 1
ATOM 754 N N . LYS A 1 93 ? 29.117 2.700 -8.954 1.00 59.78 93 LYS A N 1
ATOM 755 C CA . LYS A 1 93 ? 30.254 2.222 -8.152 1.00 59.78 93 LYS A CA 1
ATOM 756 C C . LYS A 1 93 ? 29.982 2.554 -6.677 1.00 59.78 93 LYS A C 1
ATOM 758 O O . LYS A 1 93 ? 29.966 3.727 -6.313 1.00 59.78 93 LYS A O 1
ATOM 763 N N . GLY A 1 94 ? 29.758 1.535 -5.846 1.00 68.50 94 GLY A N 1
ATOM 764 C CA . GLY A 1 94 ? 29.464 1.677 -4.415 1.00 68.50 94 GLY A CA 1
ATOM 765 C C . GLY A 1 94 ? 28.186 0.951 -3.985 1.00 68.50 94 GLY A C 1
ATOM 766 O O . GLY A 1 94 ? 27.682 0.084 -4.693 1.00 68.50 94 GLY A O 1
ATOM 767 N N . THR A 1 95 ? 27.667 1.286 -2.801 1.00 64.56 95 THR A N 1
ATOM 768 C CA . THR A 1 95 ? 26.448 0.665 -2.261 1.00 64.56 95 THR A CA 1
ATOM 769 C C . THR A 1 95 ? 25.242 0.967 -3.160 1.00 64.56 95 THR A C 1
ATOM 771 O O . THR A 1 95 ? 24.982 2.145 -3.437 1.00 64.56 95 THR A O 1
ATOM 774 N N . PRO A 1 96 ? 24.463 -0.049 -3.577 1.00 69.38 96 PRO A N 1
ATOM 775 C CA . PRO A 1 96 ? 23.303 0.166 -4.426 1.00 69.38 96 PRO A CA 1
ATOM 776 C C . PRO A 1 96 ? 22.289 1.118 -3.785 1.00 69.38 96 PRO A C 1
ATOM 778 O O . PRO A 1 96 ? 21.926 0.994 -2.611 1.00 69.38 96 PRO A O 1
ATOM 781 N N . ARG A 1 97 ? 21.819 2.100 -4.558 1.00 69.75 97 ARG A N 1
ATOM 782 C CA . ARG A 1 97 ? 20.893 3.119 -4.059 1.00 69.75 97 ARG A CA 1
ATOM 783 C C . ARG A 1 97 ? 19.479 2.547 -3.971 1.00 69.75 97 ARG A C 1
ATOM 785 O O . ARG A 1 97 ? 18.852 2.263 -4.986 1.00 69.75 97 ARG A O 1
ATOM 792 N N . ILE A 1 98 ? 18.940 2.454 -2.759 1.00 72.44 98 ILE A N 1
ATOM 793 C CA . ILE A 1 98 ? 17.537 2.075 -2.547 1.00 72.44 98 ILE A CA 1
ATOM 794 C C . ILE A 1 98 ? 16.643 3.269 -2.899 1.00 72.44 98 ILE A C 1
ATOM 796 O O . ILE A 1 98 ? 16.751 4.339 -2.295 1.00 72.44 98 ILE A O 1
ATOM 800 N N . MET A 1 99 ? 15.738 3.089 -3.864 1.00 69.38 99 MET A N 1
ATOM 801 C CA . MET A 1 99 ? 14.755 4.108 -4.227 1.00 69.38 99 MET A CA 1
ATOM 802 C C . MET A 1 99 ? 13.402 3.798 -3.584 1.00 69.38 99 MET A C 1
ATOM 804 O O . MET A 1 99 ? 12.740 2.817 -3.920 1.00 69.38 99 MET A O 1
ATOM 808 N N . CYS A 1 100 ? 12.960 4.688 -2.699 1.00 67.62 100 CYS A N 1
ATOM 809 C CA . CYS A 1 100 ? 11.632 4.638 -2.097 1.00 67.62 100 CYS A CA 1
ATOM 810 C C . CYS A 1 100 ? 10.722 5.665 -2.773 1.00 67.62 100 CYS A C 1
ATOM 812 O O . CYS A 1 100 ? 10.941 6.868 -2.643 1.00 67.62 100 CYS A O 1
ATOM 814 N N . THR A 1 101 ? 9.668 5.210 -3.447 1.00 72.38 101 THR A N 1
ATOM 815 C CA . THR A 1 101 ? 8.602 6.102 -3.927 1.00 72.38 101 THR A CA 1
ATOM 816 C C . THR A 1 101 ? 7.422 6.050 -2.961 1.00 72.38 101 THR A C 1
ATOM 818 O O . THR A 1 101 ? 7.149 5.019 -2.350 1.00 72.38 101 THR A O 1
ATOM 821 N N . THR A 1 102 ? 6.728 7.172 -2.760 1.00 78.44 102 THR A N 1
ATOM 822 C CA . THR A 1 102 ? 5.513 7.194 -1.930 1.00 78.44 102 THR A CA 1
ATOM 823 C C . THR A 1 102 ? 4.291 7.171 -2.824 1.00 78.44 102 THR A C 1
ATOM 825 O O . THR A 1 102 ? 4.054 8.122 -3.558 1.00 78.44 102 THR A O 1
ATOM 828 N N . ILE A 1 103 ? 3.506 6.094 -2.741 1.00 82.31 103 ILE A N 1
ATOM 829 C CA . ILE A 1 103 ? 2.229 5.987 -3.460 1.00 82.31 103 ILE A CA 1
ATOM 830 C C . ILE A 1 103 ? 1.145 6.743 -2.694 1.00 82.31 103 ILE A C 1
ATOM 832 O O . ILE A 1 103 ? 0.313 7.423 -3.287 1.00 82.31 103 ILE A O 1
ATOM 836 N N . TYR A 1 104 ? 1.137 6.607 -1.366 1.00 83.81 104 TYR A N 1
ATOM 837 C CA . TYR A 1 104 ? 0.139 7.230 -0.503 1.00 83.81 104 TYR A CA 1
ATOM 838 C C . TYR A 1 104 ? 0.654 7.386 0.930 1.00 83.81 104 TYR A C 1
ATOM 840 O O . TYR A 1 104 ? 1.358 6.514 1.443 1.00 83.81 104 TYR A O 1
ATOM 848 N N . LYS A 1 105 ? 0.256 8.469 1.603 1.00 87.31 105 LYS A N 1
ATOM 849 C CA . LYS A 1 105 ? 0.530 8.711 3.023 1.00 87.31 105 LYS A CA 1
ATOM 850 C C . LYS A 1 105 ? -0.679 9.374 3.681 1.00 87.31 105 LYS A C 1
ATOM 852 O O . LYS A 1 105 ? -1.183 10.373 3.178 1.00 87.31 105 LYS A O 1
ATOM 857 N N . CYS A 1 106 ? -1.110 8.848 4.822 1.00 85.31 106 CYS A N 1
ATOM 858 C CA . CYS A 1 106 ? -2.054 9.502 5.725 1.00 85.31 106 CYS A CA 1
ATOM 859 C C . CYS A 1 106 ? -1.647 9.279 7.187 1.00 85.31 106 CYS A C 1
ATOM 861 O O . CYS A 1 106 ? -0.611 8.677 7.462 1.00 85.31 106 CYS A O 1
ATOM 863 N N . LYS A 1 107 ? -2.463 9.771 8.127 1.00 84.94 107 LYS A N 1
ATOM 864 C CA . LYS A 1 107 ? -2.217 9.624 9.572 1.00 84.94 107 LYS A CA 1
ATOM 865 C C . LYS A 1 107 ? -2.251 8.164 10.047 1.00 84.94 107 LYS A C 1
ATOM 867 O O . LYS A 1 107 ? -1.602 7.842 11.032 1.00 84.94 107 LYS A O 1
ATOM 872 N N . ASN A 1 108 ? -2.979 7.297 9.340 1.00 84.44 108 ASN A N 1
ATOM 873 C CA . ASN A 1 108 ? -3.222 5.918 9.770 1.00 84.44 108 ASN A CA 1
ATOM 874 C C . ASN A 1 108 ? -2.313 4.901 9.070 1.00 84.44 108 ASN A C 1
ATOM 876 O O . ASN A 1 108 ? -1.985 3.879 9.659 1.00 84.44 108 ASN A O 1
ATOM 880 N N . PHE A 1 109 ? -1.933 5.142 7.811 1.00 85.69 109 PHE A N 1
ATOM 881 C CA . PHE A 1 109 ? -1.068 4.236 7.057 1.00 85.69 109 PHE A CA 1
ATOM 882 C C . PHE A 1 109 ? -0.318 4.953 5.928 1.00 85.69 109 PHE A C 1
ATOM 884 O O . PHE A 1 109 ? -0.697 6.033 5.468 1.00 85.69 109 PHE A O 1
ATOM 891 N N . SER A 1 110 ? 0.749 4.318 5.445 1.00 85.81 110 SER A N 1
ATOM 892 C CA . SER A 1 110 ? 1.448 4.720 4.223 1.00 85.81 110 SER A CA 1
ATOM 893 C C . SER A 1 110 ? 1.663 3.512 3.321 1.00 85.81 110 SER A C 1
ATOM 895 O O . SER A 1 110 ? 1.810 2.395 3.809 1.00 85.81 110 SER A O 1
ATOM 897 N N . VAL A 1 111 ? 1.666 3.738 2.010 1.00 85.31 111 VAL A N 1
ATOM 898 C CA . VAL A 1 111 ? 1.935 2.711 1.001 1.00 85.31 111 VAL A CA 1
ATOM 899 C C . VAL A 1 111 ? 3.185 3.130 0.237 1.00 85.31 111 VAL A C 1
ATOM 901 O O . VAL A 1 111 ? 3.201 4.179 -0.417 1.00 85.31 111 VAL A O 1
ATOM 904 N N . ARG A 1 112 ? 4.238 2.315 0.342 1.00 83.50 112 ARG A N 1
ATOM 905 C CA . ARG A 1 112 ? 5.526 2.512 -0.328 1.00 83.50 112 ARG A CA 1
ATOM 906 C C . ARG A 1 112 ? 6.000 1.190 -0.932 1.00 83.50 112 ARG A C 1
ATOM 908 O O . ARG A 1 112 ? 6.149 0.230 -0.180 1.00 83.50 112 ARG A O 1
ATOM 915 N N . PRO A 1 113 ? 6.239 1.116 -2.248 1.00 74.50 113 PRO A N 1
ATOM 916 C CA . PRO A 1 113 ? 6.987 0.024 -2.833 1.00 74.50 113 PRO A CA 1
ATOM 917 C C . PRO A 1 113 ? 8.466 0.230 -2.493 1.00 74.50 113 PRO A C 1
ATOM 919 O O . PRO A 1 113 ? 9.004 1.332 -2.629 1.00 74.50 113 PRO A O 1
ATOM 922 N N . ALA A 1 114 ? 9.104 -0.831 -2.016 1.00 66.62 114 ALA A N 1
ATOM 923 C CA . ALA A 1 114 ? 10.544 -0.880 -1.843 1.00 66.62 114 ALA A CA 1
ATOM 924 C C . ALA A 1 114 ? 11.124 -1.629 -3.041 1.00 66.62 114 ALA A C 1
ATOM 926 O O . ALA A 1 114 ? 10.762 -2.779 -3.273 1.00 66.62 114 ALA A O 1
ATOM 927 N N . ASN A 1 115 ? 12.008 -0.973 -3.791 1.00 60.50 115 ASN A N 1
ATOM 928 C CA . ASN A 1 115 ? 12.762 -1.619 -4.856 1.00 60.50 115 ASN A CA 1
ATOM 929 C C . ASN A 1 115 ? 14.246 -1.536 -4.507 1.00 60.50 115 ASN A C 1
ATOM 931 O O . ASN A 1 115 ? 14.771 -0.445 -4.269 1.00 60.50 115 ASN A O 1
ATOM 935 N N . SER A 1 116 ? 14.905 -2.691 -4.481 1.00 48.25 116 SER A N 1
ATOM 936 C CA . SER A 1 116 ? 16.361 -2.773 -4.489 1.00 48.25 116 SER A CA 1
ATOM 937 C C . SER A 1 116 ? 16.805 -2.745 -5.950 1.00 48.25 116 SER A C 1
ATOM 939 O O . SER A 1 116 ? 16.316 -3.533 -6.758 1.00 48.25 116 SER A O 1
ATOM 941 N N . ILE A 1 117 ? 17.645 -1.773 -6.299 1.00 52.75 117 ILE A N 1
ATOM 942 C CA . ILE A 1 117 ? 18.400 -1.795 -7.550 1.00 52.75 117 ILE A CA 1
ATOM 943 C C . ILE A 1 117 ? 19.586 -2.713 -7.242 1.00 52.75 117 ILE A C 1
ATOM 945 O O . ILE A 1 117 ? 20.359 -2.378 -6.347 1.00 52.75 117 ILE A O 1
ATOM 949 N N . LEU A 1 118 ? 19.650 -3.884 -7.874 1.00 44.12 118 LEU A N 1
ATOM 950 C CA . LEU A 1 118 ? 20.813 -4.776 -7.850 1.00 44.12 118 LEU A CA 1
ATOM 951 C C . LEU A 1 118 ? 21.531 -4.661 -9.189 1.00 44.12 118 LEU A C 1
ATOM 953 O O . LEU A 1 118 ? 20.808 -4.640 -10.213 1.00 44.12 118 LEU A O 1
#

Foldseek 3Di:
DDDDDDDDDDDDDDDDDDPPPPPPPPVPPPPPPVLQVLVVVLVVLLVVQQPAPPDDGDPVSVVVNVVSVVPDDCVSQPDDCPPPLNDPPPPDPDDFDWDWDWPDDDRRDTDIDTDTRD

Organism: Nelumbo nucifera (NCBI:txid4432)

Sequence (118 aa):
MMTIEAGFVENKRDKVGRPNNKMIRKKKKCMRPKRRRVLQKLFLSCREVFKGPGTVPLPRDVQKLCHILNRMKPEDVGLSKDLLFFQPGREVKGTPRIMCTTIYKCKNFSVRPANSIL

Secondary structure (DSSP, 8-state):
---------------------------------THHHHHHHHHHHHHHH--STTPPPPHHHHHHHHHHHTT--GGGGT--TTSTTS-TT---SSS--PEEP-SEE-SS-EE--EE---

pLDDT: mean 71.16, std 19.32, range [25.7, 96.0]